Protein AF-A0A816H7Z2-F1 (afdb_monomer_lite)

Radius of gyration: 17.75 Å; chains: 1; bounding box: 36×51×45 Å

InterPro domains:
  IPR008928 Six-hairpin glycosidase superfamily [SSF48208] (8-143)
  IPR010401 Glycogen debranching enzyme [PTHR10569] (5-153)
  IPR032790 Glycogen debranching enzyme, C-terminal [PF06202] (5-161)

Secondary structure (DSSP, 8-state):
-------HHHHHHHHHHHHHHHHEE-TT---TT---SSEE-S-SS-SSGGGGG---TTHHHHHHH-GGGS-HHHHHHHHHHIIIIIB-SSSEESS-TTSTT------TT--SS-TTTGGGGGGGSS-EEHHHHHHHHHHHHHHHHHTT-HHHHHHHHHHHHT-

Structure (mmCIF, N/CA/C/O backbone):
data_AF-A0A816H7Z2-F1
#
_entry.id   AF-A0A816H7Z2-F1
#
loop_
_atom_site.group_PDB
_atom_site.id
_atom_site.type_symbol
_atom_site.label_atom_id
_atom_site.label_alt_id
_atom_site.label_comp_id
_atom_site.label_asym_id
_atom_site.label_entity_id
_atom_site.label_seq_id
_atom_site.pdbx_PDB_ins_code
_atom_site.Cartn_x
_atom_site.Cartn_y
_atom_site.Cartn_z
_atom_site.occupancy
_atom_site.B_iso_or_equiv
_atom_site.auth_seq_id
_atom_site.auth_comp_id
_atom_site.auth_asym_id
_atom_site.auth_atom_id
_atom_site.pdbx_PDB_model_num
ATOM 1 N N . MET A 1 1 ? 6.711 -34.821 12.930 1.00 57.81 1 MET A N 1
ATOM 2 C CA . MET A 1 1 ? 6.085 -33.502 13.145 1.00 57.81 1 MET A CA 1
ATOM 3 C C . MET A 1 1 ? 4.846 -33.753 13.977 1.00 57.81 1 MET A C 1
ATOM 5 O O . MET A 1 1 ? 4.071 -34.618 13.591 1.00 57.81 1 MET A O 1
ATOM 9 N N . GLU A 1 2 ? 4.722 -33.124 15.144 1.00 69.44 2 GLU A N 1
ATOM 10 C CA . GLU A 1 2 ? 3.486 -33.198 15.935 1.00 69.44 2 GLU A CA 1
ATOM 11 C C . GLU A 1 2 ? 2.338 -32.561 15.144 1.00 69.44 2 GLU A C 1
ATOM 13 O O . GLU A 1 2 ? 2.514 -31.498 14.547 1.00 69.44 2 GLU A O 1
ATOM 18 N N . ASN A 1 3 ? 1.177 -33.219 15.122 1.00 76.06 3 ASN A N 1
ATOM 19 C CA . ASN A 1 3 ? -0.046 -32.620 14.597 1.00 76.06 3 ASN A CA 1
ATOM 20 C C . ASN A 1 3 ? -0.516 -31.567 15.600 1.00 76.06 3 ASN A C 1
ATOM 22 O O . ASN A 1 3 ? -1.062 -31.898 16.650 1.00 76.06 3 ASN A O 1
ATOM 26 N N . ILE A 1 4 ? -0.271 -30.300 15.281 1.00 84.94 4 ILE A N 1
ATOM 27 C CA . ILE A 1 4 ? -0.818 -29.178 16.035 1.00 84.94 4 ILE A CA 1
ATOM 28 C C . ILE A 1 4 ? -2.269 -28.999 15.587 1.00 84.94 4 ILE A C 1
ATOM 30 O O . ILE A 1 4 ? -2.524 -28.594 14.453 1.00 84.94 4 ILE A O 1
ATOM 34 N N . GLU A 1 5 ? -3.219 -29.290 16.473 1.00 89.38 5 GLU A N 1
ATOM 35 C CA . GLU A 1 5 ? -4.623 -28.942 16.265 1.00 89.38 5 GLU A CA 1
ATOM 36 C C . GLU A 1 5 ? -4.902 -27.536 16.808 1.00 89.38 5 GLU A C 1
ATOM 38 O O . GLU A 1 5 ? -4.612 -27.218 17.962 1.00 89.38 5 GLU A O 1
ATOM 43 N N . ILE A 1 6 ? -5.479 -26.683 15.962 1.00 95.06 6 ILE A N 1
ATOM 44 C CA . ILE A 1 6 ? -5.868 -25.314 16.297 1.00 95.06 6 ILE A CA 1
ATOM 45 C C . ILE A 1 6 ? -7.334 -25.094 15.928 1.00 95.06 6 ILE A C 1
ATOM 47 O O . ILE A 1 6 ? -7.777 -25.462 14.842 1.00 95.06 6 ILE A O 1
ATOM 51 N N . SER A 1 7 ? -8.101 -24.477 16.828 1.00 96.25 7 SER A N 1
ATOM 52 C CA . SER A 1 7 ? -9.476 -24.076 16.524 1.00 96.25 7 SER A CA 1
ATOM 53 C C . SER A 1 7 ? -9.504 -22.808 15.667 1.00 96.25 7 SER A C 1
ATOM 55 O O . SER A 1 7 ? -8.643 -21.937 15.804 1.00 96.25 7 SER A O 1
ATOM 57 N N . PHE A 1 8 ? -10.539 -22.641 14.836 1.00 96.25 8 PHE A N 1
ATOM 58 C CA . PHE A 1 8 ? -10.724 -21.410 14.053 1.00 96.25 8 PHE A CA 1
ATOM 59 C C . PHE A 1 8 ? -10.750 -20.154 14.927 1.00 96.25 8 PHE A C 1
ATOM 61 O O . PHE A 1 8 ? -10.162 -19.141 14.565 1.00 96.25 8 PHE A O 1
ATOM 68 N N . GLN A 1 9 ? -11.374 -20.229 16.105 1.00 96.00 9 GLN A N 1
ATOM 69 C CA . GLN A 1 9 ? -11.416 -19.107 17.037 1.00 96.00 9 GLN A CA 1
ATOM 70 C C . GLN A 1 9 ? -10.017 -18.734 17.535 1.00 96.00 9 GLN A C 1
ATOM 72 O O . GLN A 1 9 ? -9.667 -17.555 17.547 1.00 96.00 9 GLN A O 1
ATOM 77 N N . LYS A 1 10 ? -9.196 -19.729 17.902 1.00 96.12 10 LYS A N 1
ATOM 78 C CA . LYS A 1 10 ? -7.821 -19.459 18.324 1.00 96.12 10 LYS A CA 1
ATOM 79 C C . LYS A 1 10 ? -6.986 -18.912 17.170 1.00 96.12 10 LYS A C 1
ATOM 81 O O . LYS A 1 10 ? -6.154 -18.039 17.388 1.00 96.12 10 LYS A O 1
ATOM 86 N N . TRP A 1 11 ? -7.219 -19.392 15.953 1.00 95.88 11 TRP A N 1
ATOM 87 C CA . TRP A 1 11 ? -6.513 -18.903 14.776 1.00 95.88 11 TRP A CA 1
ATOM 88 C C . TRP A 1 11 ? -6.847 -17.439 14.454 1.00 95.88 11 TRP A C 1
ATOM 90 O O . TRP A 1 11 ? -5.925 -16.650 14.275 1.00 95.88 11 TRP A O 1
ATOM 100 N N . ILE A 1 12 ? -8.127 -17.051 14.472 1.00 95.00 12 ILE A N 1
ATOM 101 C CA . ILE A 1 12 ? -8.553 -15.653 14.275 1.00 95.00 12 ILE A CA 1
ATOM 102 C C . ILE A 1 12 ? -7.946 -14.750 15.351 1.00 95.00 12 ILE A C 1
ATOM 104 O O . ILE A 1 12 ? -7.352 -13.730 15.022 1.00 95.00 12 ILE A O 1
ATOM 108 N N . GLN A 1 13 ? -7.997 -15.172 16.619 1.00 94.38 13 GLN A N 1
ATOM 109 C CA . GLN A 1 13 ? -7.376 -14.428 17.714 1.00 94.38 13 GLN A CA 1
ATOM 110 C C . GLN A 1 13 ? -5.876 -14.207 17.471 1.00 94.38 13 GLN A C 1
ATOM 112 O O . GLN A 1 13 ? -5.368 -13.114 17.700 1.00 94.38 13 GLN A O 1
ATOM 117 N N . LEU A 1 14 ? -5.158 -15.227 16.990 1.00 96.06 14 LEU A N 1
ATOM 118 C CA . LEU A 1 14 ? -3.739 -15.084 16.666 1.00 96.06 14 LEU A CA 1
ATOM 119 C C . LEU A 1 14 ? -3.503 -14.101 15.517 1.00 96.06 14 LEU A C 1
ATOM 121 O O . LEU A 1 14 ? -2.500 -13.396 15.553 1.00 96.06 14 LEU A O 1
ATOM 125 N N . ILE A 1 15 ? -4.384 -14.041 14.519 1.00 95.69 15 ILE A N 1
ATOM 126 C CA . ILE A 1 15 ? -4.282 -13.057 13.434 1.00 95.69 15 ILE A CA 1
ATOM 127 C C . ILE A 1 15 ? -4.486 -11.647 13.997 1.00 95.69 15 ILE A C 1
ATOM 129 O O . ILE A 1 15 ? -3.604 -10.805 13.829 1.00 95.69 15 ILE A O 1
ATOM 133 N N . ASP A 1 16 ? -5.580 -11.416 14.724 1.00 92.38 16 ASP A N 1
ATOM 134 C CA . ASP A 1 16 ? -5.921 -10.102 15.286 1.00 92.38 16 ASP A CA 1
ATOM 135 C C . ASP A 1 16 ? -4.829 -9.591 16.245 1.00 92.38 16 ASP A C 1
ATOM 137 O O . ASP A 1 16 ? -4.440 -8.427 16.201 1.00 92.38 16 ASP A O 1
ATOM 141 N N . GLU A 1 17 ? -4.253 -10.471 17.071 1.00 94.25 17 GLU A N 1
ATOM 142 C CA . GLU A 1 17 ? -3.201 -10.109 18.031 1.00 94.25 17 GLU A CA 1
ATOM 143 C C . GLU A 1 17 ? -1.847 -9.780 17.389 1.00 94.25 17 GLU A C 1
ATOM 145 O O . GLU A 1 17 ? -0.973 -9.225 18.067 1.00 94.25 17 GLU A O 1
ATOM 150 N N . ASN A 1 18 ? -1.615 -10.178 16.135 1.00 97.50 18 ASN A N 1
ATOM 151 C CA . ASN A 1 18 ? -0.282 -10.153 15.533 1.00 97.50 18 ASN A CA 1
ATOM 152 C C . ASN A 1 18 ? -0.196 -9.376 14.220 1.00 97.50 18 ASN A C 1
ATOM 154 O O . ASN A 1 18 ? 0.894 -8.905 13.902 1.00 97.50 18 ASN A O 1
ATOM 158 N N . PHE A 1 19 ? -1.291 -9.196 13.480 1.00 98.06 19 PHE A N 1
ATOM 159 C CA . PHE A 1 19 ? -1.272 -8.524 12.180 1.00 98.06 19 PHE A CA 1
ATOM 160 C C . PHE A 1 19 ? -0.577 -7.154 12.249 1.00 98.06 19 PHE A C 1
ATOM 162 O O . PHE A 1 19 ? 0.446 -6.949 11.596 1.00 98.06 19 PHE A O 1
ATOM 169 N N . GLU A 1 20 ? -1.045 -6.259 13.121 1.00 97.06 20 GLU A N 1
ATOM 170 C CA . GLU A 1 20 ? -0.441 -4.933 13.320 1.00 97.06 20 GLU A CA 1
ATOM 171 C C . GLU A 1 20 ? 1.034 -5.016 13.718 1.00 97.06 20 GLU A C 1
ATOM 173 O O . GLU A 1 20 ? 1.872 -4.340 13.128 1.00 97.06 20 GLU A O 1
ATOM 178 N N . LYS A 1 21 ? 1.384 -5.908 14.655 1.00 96.56 21 LYS A N 1
ATOM 179 C CA . LYS A 1 21 ? 2.763 -6.055 15.153 1.00 96.56 21 LYS A CA 1
ATOM 180 C C . LYS A 1 21 ? 3.758 -6.386 14.044 1.00 96.56 21 LYS A C 1
ATOM 182 O O . LYS A 1 21 ? 4.908 -5.956 14.102 1.00 96.56 21 LYS A O 1
ATOM 187 N N . TYR A 1 22 ? 3.340 -7.191 13.069 1.00 97.50 22 TYR A N 1
ATOM 188 C CA . TYR A 1 22 ? 4.229 -7.645 12.006 1.00 97.50 22 TYR A CA 1
ATOM 189 C C . TYR A 1 22 ? 4.206 -6.727 10.785 1.00 97.50 22 TYR A C 1
ATOM 191 O O . TYR A 1 22 ? 5.278 -6.474 10.219 1.00 97.50 22 TYR A O 1
ATOM 199 N N . PHE A 1 23 ? 3.031 -6.227 10.395 1.00 98.50 23 PHE A N 1
ATOM 200 C CA . PHE A 1 23 ? 2.853 -5.468 9.157 1.00 98.50 23 PHE A CA 1
ATOM 201 C C . PHE A 1 23 ? 3.048 -3.959 9.317 1.00 98.50 23 PHE A C 1
ATOM 203 O O . PHE A 1 23 ? 3.545 -3.337 8.380 1.00 98.50 23 PHE A O 1
ATOM 210 N N . TRP A 1 24 ? 2.704 -3.351 10.455 1.00 98.56 24 TRP A N 1
ATOM 211 C CA . TRP A 1 24 ? 2.844 -1.904 10.621 1.00 98.56 24 TRP A CA 1
ATOM 212 C C . TRP A 1 24 ? 4.312 -1.476 10.731 1.00 98.56 24 TRP A C 1
ATOM 214 O O . TRP A 1 24 ? 5.115 -2.070 11.455 1.00 98.56 24 TRP A O 1
ATOM 224 N N . ILE A 1 25 ? 4.667 -0.408 10.017 1.00 98.38 25 ILE A N 1
ATOM 225 C CA . ILE A 1 25 ? 5.964 0.255 10.127 1.00 98.38 25 ILE A CA 1
ATOM 226 C C . ILE A 1 25 ? 5.752 1.605 10.811 1.00 98.38 25 ILE A C 1
ATOM 228 O O . ILE A 1 25 ? 5.413 2.596 10.164 1.00 98.38 25 ILE A O 1
ATOM 232 N N . ASP A 1 26 ? 5.997 1.668 12.118 1.00 96.81 26 ASP A N 1
ATOM 233 C CA . ASP A 1 26 ? 5.969 2.925 12.871 1.00 96.81 26 ASP A CA 1
ATOM 234 C C . ASP A 1 26 ? 7.172 3.842 12.552 1.00 96.81 26 ASP A C 1
ATOM 236 O O . ASP A 1 26 ? 8.096 3.470 11.823 1.00 96.81 26 ASP A O 1
ATOM 240 N N . GLN A 1 27 ? 7.175 5.061 13.108 1.00 95.06 27 GLN A N 1
ATOM 241 C CA . GLN A 1 27 ? 8.257 6.038 12.915 1.00 95.06 27 GLN A CA 1
ATOM 242 C C . GLN A 1 27 ? 9.597 5.632 13.549 1.00 95.06 27 GLN A C 1
ATOM 244 O O . GLN A 1 27 ? 10.650 6.072 13.092 1.00 95.06 27 GLN A O 1
ATOM 249 N N . THR A 1 28 ? 9.5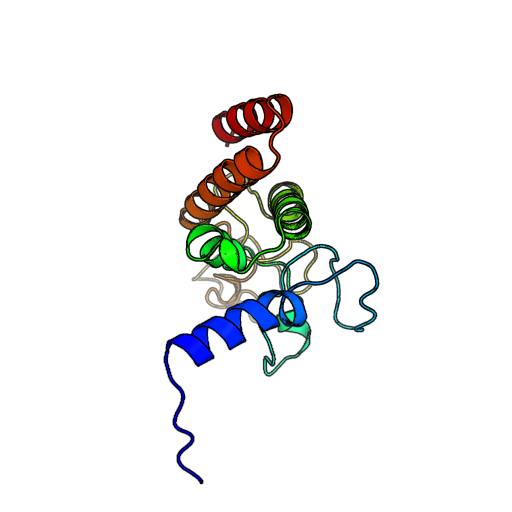64 4.811 14.595 1.00 95.00 28 THR A N 1
ATOM 250 C CA . THR A 1 28 ? 10.732 4.400 15.384 1.00 95.00 28 THR A CA 1
ATOM 251 C C . THR A 1 28 ? 11.441 3.172 14.823 1.00 95.00 28 THR A C 1
ATOM 253 O O . THR A 1 28 ? 12.564 2.876 15.232 1.00 95.00 28 THR A O 1
ATOM 256 N N . ASN A 1 29 ? 10.822 2.463 13.874 1.00 93.75 29 ASN A N 1
ATOM 257 C CA . ASN A 1 29 ? 11.381 1.255 13.287 1.00 93.75 29 ASN A CA 1
ATOM 258 C C . ASN A 1 29 ? 12.792 1.532 12.737 1.00 93.75 29 ASN A C 1
ATOM 260 O O . ASN A 1 29 ? 12.975 2.432 11.926 1.00 93.75 29 ASN A O 1
ATOM 264 N N . SER A 1 30 ? 13.804 0.781 13.154 1.00 93.69 30 SER A N 1
ATOM 265 C CA . SER A 1 30 ? 15.207 1.040 12.792 1.00 93.69 30 SER A CA 1
ATOM 266 C C . SER A 1 30 ? 15.774 0.043 11.779 1.00 93.69 30 SER A C 1
ATOM 268 O O . SER A 1 30 ? 16.976 0.044 11.512 1.00 93.69 30 SER A O 1
ATOM 270 N N . SER A 1 31 ? 14.929 -0.816 11.194 1.00 95.81 31 SER A N 1
ATOM 271 C CA . SER A 1 31 ? 15.366 -1.756 10.160 1.00 95.81 31 SER A CA 1
ATOM 272 C C . SER A 1 31 ? 16.000 -1.010 8.983 1.00 95.81 31 SER A C 1
ATOM 274 O O . SER A 1 31 ? 15.408 -0.086 8.423 1.00 95.81 31 SER A O 1
ATOM 276 N N . LYS A 1 32 ? 17.182 -1.473 8.557 1.00 95.94 32 LYS A N 1
ATOM 277 C CA . LYS A 1 32 ? 17.934 -0.932 7.409 1.00 95.94 32 LYS A CA 1
ATOM 278 C C . LYS A 1 32 ? 17.187 -1.014 6.072 1.00 95.94 32 LYS A C 1
ATOM 280 O O . LYS A 1 32 ? 17.613 -0.397 5.106 1.00 95.94 32 LYS A O 1
ATOM 285 N N . TYR A 1 33 ? 16.121 -1.809 6.007 1.00 96.44 33 TYR A N 1
ATOM 286 C CA . TYR A 1 33 ? 15.308 -1.987 4.805 1.00 96.44 33 TYR A CA 1
ATOM 287 C C . TYR A 1 33 ? 14.136 -1.008 4.716 1.00 96.44 33 TYR A C 1
ATOM 289 O O . TYR A 1 33 ? 13.441 -0.980 3.706 1.00 96.44 33 TYR A O 1
ATOM 297 N N . VAL A 1 34 ? 13.879 -0.227 5.768 1.00 96.69 34 VAL A N 1
ATOM 298 C CA . VAL A 1 34 ? 12.734 0.678 5.777 1.00 96.69 34 VAL A CA 1
ATOM 299 C C . VAL A 1 34 ? 13.037 1.926 4.956 1.00 96.69 34 VAL A C 1
ATOM 301 O O . VAL A 1 34 ? 13.838 2.760 5.370 1.00 96.69 34 VAL A O 1
ATOM 304 N N . HIS A 1 35 ? 12.319 2.084 3.846 1.00 95.50 35 HIS A N 1
ATOM 305 C CA . HIS A 1 35 ? 12.328 3.304 3.039 1.00 95.50 35 HIS A CA 1
ATOM 306 C C . HIS A 1 35 ? 11.248 4.311 3.480 1.00 95.50 35 HIS A C 1
ATOM 308 O O . HIS A 1 35 ? 11.519 5.504 3.606 1.00 95.50 35 HIS A O 1
ATOM 314 N N . ARG A 1 36 ? 10.031 3.834 3.774 1.00 97.31 36 ARG A N 1
ATOM 315 C CA . ARG A 1 36 ? 8.890 4.655 4.215 1.00 97.31 36 ARG A CA 1
ATOM 316 C C . ARG A 1 36 ? 8.437 4.266 5.619 1.00 97.31 36 ARG A C 1
ATOM 318 O O . ARG A 1 36 ? 8.531 3.108 6.011 1.00 97.31 36 ARG A O 1
ATOM 325 N N . LYS A 1 37 ? 7.925 5.238 6.368 1.00 97.44 37 LYS A N 1
ATOM 326 C CA . LYS A 1 37 ? 7.321 5.054 7.697 1.00 97.44 37 LYS A CA 1
ATOM 327 C C . LYS A 1 37 ? 5.822 5.298 7.604 1.00 97.44 37 LYS A C 1
ATOM 329 O O . LYS A 1 37 ? 5.368 5.940 6.665 1.00 97.44 37 LYS A O 1
ATOM 334 N N . GLN A 1 38 ? 5.090 4.848 8.614 1.00 98.00 38 GLN A N 1
ATOM 335 C CA . GLN A 1 38 ? 3.640 5.003 8.718 1.00 98.00 38 GLN A CA 1
ATOM 336 C C . GLN A 1 38 ? 2.885 4.333 7.560 1.00 98.00 38 GLN A C 1
ATOM 338 O O . GLN A 1 38 ? 1.934 4.882 7.008 1.00 98.00 38 GLN A O 1
ATOM 343 N N . ILE A 1 39 ? 3.343 3.138 7.190 1.00 98.50 39 ILE A N 1
ATOM 344 C CA . ILE A 1 39 ? 2.764 2.292 6.145 1.00 98.50 39 ILE A CA 1
ATOM 345 C C . ILE A 1 39 ? 2.629 0.859 6.665 1.00 98.50 39 ILE A C 1
ATOM 347 O O . ILE A 1 39 ? 3.247 0.495 7.669 1.00 98.50 39 ILE A O 1
ATOM 351 N N . TYR A 1 40 ? 1.882 0.032 5.939 1.00 98.75 40 TYR A N 1
ATOM 352 C CA . TYR A 1 40 ? 1.905 -1.416 6.119 1.00 98.75 40 TYR A CA 1
ATOM 353 C C . TYR A 1 40 ? 2.873 -2.038 5.115 1.00 98.75 40 TYR A C 1
ATOM 355 O O . TYR A 1 40 ? 2.897 -1.646 3.948 1.00 98.75 40 TYR A O 1
ATOM 363 N N . LYS A 1 41 ? 3.663 -3.001 5.586 1.00 98.56 41 LYS A N 1
ATOM 364 C CA . LYS A 1 41 ? 4.478 -3.887 4.754 1.00 98.56 41 LYS A CA 1
ATOM 365 C C . LYS A 1 41 ? 3.628 -4.584 3.701 1.00 98.56 41 LYS A C 1
ATOM 367 O O . LYS A 1 41 ? 2.464 -4.895 3.951 1.00 98.56 41 LYS A O 1
ATOM 372 N N . ASP A 1 42 ? 4.237 -4.890 2.564 1.00 98.56 42 ASP A N 1
ATOM 373 C CA . ASP A 1 42 ? 3.581 -5.695 1.534 1.00 98.56 42 ASP A CA 1
ATOM 374 C C . ASP A 1 42 ? 3.598 -7.188 1.885 1.00 98.56 42 ASP A C 1
ATOM 376 O O . ASP A 1 42 ? 2.607 -7.896 1.715 1.00 98.56 42 ASP A O 1
ATOM 380 N N . THR A 1 43 ? 4.718 -7.659 2.438 1.00 98.38 43 THR A N 1
ATOM 381 C CA . THR A 1 43 ? 4.941 -9.066 2.790 1.00 98.38 43 THR A CA 1
ATOM 382 C C . THR A 1 43 ? 5.663 -9.212 4.129 1.00 98.38 43 THR A C 1
ATOM 384 O O . THR A 1 43 ? 6.129 -8.238 4.724 1.00 98.38 43 THR A O 1
ATOM 387 N N . ILE A 1 44 ? 5.754 -10.451 4.616 1.00 97.44 44 ILE A N 1
ATOM 388 C CA . ILE A 1 44 ? 6.546 -10.831 5.789 1.00 97.44 44 ILE A CA 1
ATOM 389 C C . ILE A 1 44 ? 7.374 -12.063 5.432 1.00 97.44 44 ILE A C 1
ATOM 391 O O . ILE A 1 44 ? 6.818 -13.062 4.976 1.00 97.44 44 ILE A O 1
ATOM 395 N N . ASN A 1 45 ? 8.675 -12.017 5.724 1.00 96.69 45 ASN A N 1
ATOM 396 C CA . ASN A 1 45 ? 9.631 -13.107 5.508 1.00 96.69 45 ASN A CA 1
ATOM 397 C C . ASN A 1 45 ? 9.840 -13.467 4.029 1.00 96.69 45 ASN A C 1
ATOM 399 O O . ASN A 1 45 ? 10.100 -14.628 3.702 1.00 96.69 45 ASN A O 1
ATOM 403 N N . SER A 1 46 ? 9.765 -12.483 3.133 1.00 97.50 46 SER A N 1
ATOM 404 C CA . SER A 1 46 ? 10.149 -12.688 1.737 1.00 97.50 46 SER A CA 1
ATOM 405 C C . SER A 1 46 ? 11.626 -13.065 1.600 1.00 97.50 46 SER A C 1
ATOM 407 O O . SER A 1 46 ? 12.481 -12.619 2.369 1.00 97.50 46 SER A O 1
ATOM 409 N N . THR A 1 47 ? 11.949 -13.854 0.567 1.00 97.56 47 THR A N 1
ATOM 410 C CA . THR A 1 47 ? 13.325 -14.290 0.253 1.00 97.56 47 THR A CA 1
ATOM 411 C C . THR A 1 47 ? 14.294 -13.112 0.183 1.00 97.56 47 THR A C 1
ATOM 413 O O . THR A 1 47 ? 15.405 -13.174 0.707 1.00 97.56 47 THR A O 1
ATOM 416 N N . PHE A 1 48 ? 13.851 -12.013 -0.426 1.00 96.38 48 PHE A N 1
ATOM 417 C CA . PHE A 1 48 ? 14.553 -10.742 -0.396 1.00 96.38 48 PHE A CA 1
ATOM 418 C C . PHE A 1 48 ? 13.923 -9.844 0.661 1.00 96.38 48 PHE A C 1
ATOM 420 O O . PHE A 1 48 ? 12.922 -9.186 0.404 1.00 96.38 48 PHE A O 1
ATOM 427 N N . GLN A 1 49 ? 14.526 -9.792 1.847 1.00 96.75 49 GLN A N 1
ATOM 428 C CA . GLN A 1 49 ? 13.928 -9.159 3.028 1.00 96.75 49 GLN A CA 1
ATOM 429 C C . GLN A 1 49 ? 13.508 -7.688 2.837 1.00 96.75 49 GLN A C 1
ATOM 431 O O . GLN A 1 49 ? 12.604 -7.218 3.516 1.00 96.75 49 GLN A O 1
ATOM 436 N N . TRP A 1 50 ? 14.132 -6.944 1.920 1.00 97.00 50 TRP A N 1
ATOM 437 C CA . TRP A 1 50 ? 13.734 -5.564 1.621 1.00 97.00 50 TRP A CA 1
ATOM 438 C C . TRP A 1 50 ? 12.368 -5.454 0.931 1.00 97.00 50 TRP A C 1
ATOM 440 O O . TRP A 1 50 ? 11.709 -4.430 1.081 1.00 97.00 50 TRP A O 1
ATOM 450 N N . THR A 1 51 ? 11.919 -6.504 0.234 1.00 97.75 51 THR A N 1
ATOM 451 C CA . THR A 1 51 ? 10.608 -6.526 -0.440 1.00 97.75 51 THR A CA 1
ATOM 452 C C . THR A 1 51 ? 9.445 -6.445 0.547 1.00 97.75 51 THR A C 1
ATOM 454 O O . THR A 1 51 ? 8.444 -5.807 0.240 1.00 97.75 51 THR A O 1
ATOM 457 N N . ASP A 1 52 ? 9.627 -6.950 1.775 1.00 98.50 52 ASP A N 1
ATOM 458 C CA . ASP A 1 52 ? 8.654 -6.796 2.865 1.00 98.50 52 ASP A CA 1
ATOM 459 C C . ASP A 1 52 ? 8.315 -5.321 3.120 1.00 98.50 52 ASP A C 1
ATOM 461 O O . ASP A 1 52 ? 7.180 -4.981 3.431 1.00 98.50 52 ASP A O 1
ATOM 465 N N . PHE A 1 53 ? 9.291 -4.425 2.970 1.00 98.44 53 PHE A N 1
ATOM 466 C CA . PHE A 1 53 ? 9.181 -3.015 3.347 1.00 98.44 53 PHE A CA 1
ATOM 467 C C . PHE A 1 53 ? 8.760 -2.098 2.191 1.00 98.44 53 PHE A C 1
ATOM 469 O O . PHE A 1 53 ? 8.765 -0.875 2.358 1.00 98.44 53 PHE A O 1
ATOM 476 N N . GLN A 1 54 ? 8.414 -2.656 1.028 1.00 98.50 54 GLN A N 1
ATOM 477 C CA . GLN A 1 54 ? 7.953 -1.860 -0.105 1.00 98.50 54 GLN A CA 1
ATOM 478 C C . GLN A 1 54 ? 6.568 -1.278 0.168 1.00 98.50 54 GLN A C 1
ATOM 480 O O . GLN A 1 54 ? 5.653 -1.981 0.593 1.00 98.50 54 GLN A O 1
ATOM 485 N N . LEU A 1 55 ? 6.395 0.009 -0.137 1.00 98.75 55 LEU A N 1
ATOM 486 C CA . LEU A 1 55 ? 5.066 0.604 -0.180 1.00 98.75 55 LEU A CA 1
ATOM 487 C C . LEU A 1 55 ? 4.370 0.141 -1.463 1.00 98.75 55 LEU A C 1
ATOM 489 O O . LEU A 1 55 ? 4.716 0.557 -2.570 1.00 98.75 55 LEU A O 1
ATOM 493 N N . ARG A 1 56 ? 3.383 -0.732 -1.280 1.00 98.88 56 ARG A N 1
ATOM 494 C CA . ARG A 1 56 ? 2.511 -1.276 -2.321 1.00 98.88 56 ARG A CA 1
ATOM 495 C C . ARG A 1 56 ? 1.048 -1.145 -1.884 1.00 98.88 56 ARG A C 1
ATOM 497 O O . ARG A 1 56 ? 0.764 -1.056 -0.689 1.00 98.88 56 ARG A O 1
ATOM 504 N N . PRO A 1 57 ? 0.093 -1.135 -2.824 1.00 98.62 57 PRO A N 1
ATOM 505 C CA . PRO A 1 57 ? -1.313 -0.884 -2.509 1.00 98.62 57 PRO A CA 1
ATOM 506 C C . PRO A 1 57 ? -2.069 -2.114 -1.981 1.00 98.62 57 PRO A C 1
ATOM 508 O O . PRO A 1 57 ? -3.261 -2.024 -1.700 1.00 98.62 57 PRO A O 1
ATOM 511 N N . ASN A 1 58 ? -1.420 -3.272 -1.835 1.00 98.75 58 ASN A N 1
ATOM 512 C CA . ASN A 1 58 ? -2.100 -4.540 -1.547 1.00 98.75 58 ASN A CA 1
ATOM 513 C C . ASN A 1 58 ? -2.815 -4.556 -0.186 1.00 98.75 58 ASN A C 1
ATOM 515 O O . ASN A 1 58 ? -3.888 -5.152 -0.059 1.00 98.75 58 ASN A O 1
ATOM 519 N N . PHE A 1 59 ? -2.290 -3.840 0.818 1.00 98.69 59 PHE A N 1
ATOM 520 C CA . PHE A 1 59 ? -2.920 -3.755 2.142 1.00 98.69 59 PHE A CA 1
ATOM 521 C C . PHE A 1 59 ? -4.329 -3.137 2.098 1.00 98.69 59 PHE A C 1
ATOM 523 O O . PHE A 1 59 ? -5.132 -3.388 2.998 1.00 98.69 59 PHE A O 1
ATOM 530 N N . LEU A 1 60 ? -4.670 -2.381 1.044 1.00 98.81 60 LEU A N 1
ATOM 531 C CA . LEU A 1 60 ? -6.010 -1.820 0.847 1.00 98.81 60 LEU A CA 1
ATOM 532 C C . LEU A 1 60 ? -7.088 -2.909 0.806 1.00 98.81 60 LEU A C 1
ATOM 534 O O . LEU A 1 60 ? -8.210 -2.687 1.255 1.00 98.81 60 LEU A O 1
ATOM 538 N N . ILE A 1 61 ? -6.750 -4.097 0.300 1.00 98.81 61 ILE A N 1
ATOM 539 C CA . ILE A 1 61 ? -7.666 -5.239 0.248 1.00 98.81 61 ILE A CA 1
ATOM 540 C C . ILE A 1 61 ? -7.999 -5.690 1.670 1.00 98.81 61 ILE A C 1
ATOM 542 O O . ILE A 1 61 ? -9.173 -5.782 2.033 1.00 98.81 61 ILE A O 1
ATOM 546 N N . ALA A 1 62 ? -6.973 -5.897 2.498 1.00 98.31 62 ALA A N 1
ATOM 547 C CA . ALA A 1 62 ? -7.135 -6.267 3.900 1.00 98.31 62 ALA A CA 1
ATOM 548 C C . ALA A 1 62 ? -7.888 -5.181 4.687 1.00 98.31 62 ALA A C 1
ATOM 550 O O . ALA A 1 62 ? -8.809 -5.505 5.434 1.00 98.31 62 ALA A O 1
ATOM 551 N N . ALA A 1 63 ? -7.584 -3.902 4.447 1.00 98.38 63 ALA A N 1
ATOM 552 C CA . ALA A 1 63 ? -8.242 -2.770 5.103 1.00 98.38 63 ALA A CA 1
ATOM 553 C C . ALA A 1 63 ? -9.749 -2.671 4.809 1.00 98.38 63 ALA A C 1
ATOM 555 O O . ALA A 1 63 ? -10.478 -2.017 5.555 1.00 98.38 63 ALA A O 1
ATOM 556 N N . VAL A 1 64 ? -10.213 -3.300 3.723 1.00 98.56 64 VAL A N 1
ATOM 557 C CA . VAL A 1 64 ? -11.629 -3.388 3.346 1.00 98.56 64 VAL A CA 1
ATOM 558 C C . VAL A 1 64 ? -12.271 -4.686 3.832 1.00 98.56 64 VAL A C 1
ATOM 560 O O . VAL A 1 64 ? -13.415 -4.664 4.278 1.00 98.5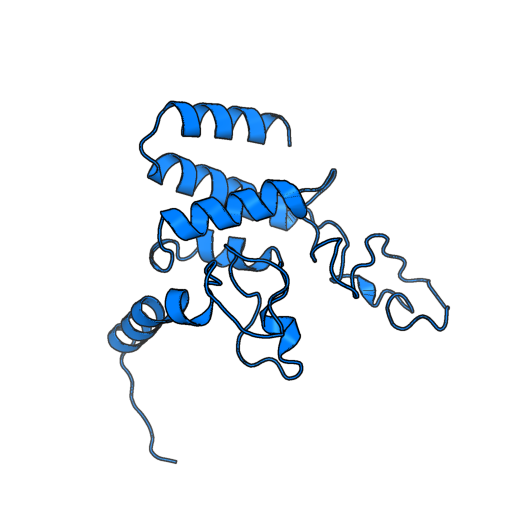6 64 VAL A O 1
ATOM 563 N N . VAL A 1 65 ? -11.577 -5.818 3.697 1.00 98.12 65 VAL A N 1
ATOM 564 C CA . VAL A 1 65 ? -12.144 -7.155 3.950 1.00 98.12 65 VAL A CA 1
ATOM 565 C C . VAL A 1 65 ? -12.109 -7.530 5.432 1.00 98.12 65 VAL A C 1
ATOM 567 O O . VAL A 1 65 ? -13.019 -8.203 5.908 1.00 98.12 65 VAL A O 1
ATOM 570 N N . ALA A 1 66 ? -11.087 -7.087 6.161 1.00 96.81 66 ALA A N 1
ATOM 571 C CA . ALA A 1 66 ? -10.888 -7.388 7.575 1.00 96.81 66 ALA A CA 1
ATOM 572 C C . ALA A 1 66 ? -10.422 -6.131 8.343 1.00 96.81 66 ALA A C 1
ATOM 574 O O . ALA A 1 66 ? -9.319 -6.108 8.896 1.00 96.81 66 ALA A O 1
ATOM 575 N N . PRO A 1 67 ? -11.242 -5.060 8.379 1.00 96.69 67 PRO A N 1
ATOM 576 C CA . PRO A 1 67 ? -10.869 -3.788 8.999 1.00 96.69 67 PRO A CA 1
ATOM 577 C C . PRO A 1 67 ? -10.567 -3.899 10.500 1.00 96.69 67 PRO A C 1
ATOM 579 O O . PRO A 1 67 ? -9.838 -3.069 11.028 1.00 96.69 67 PRO A O 1
ATOM 582 N N . GLN A 1 68 ? -11.090 -4.914 11.190 1.00 94.44 68 GLN A N 1
ATOM 583 C CA . GLN A 1 68 ? -10.839 -5.151 12.614 1.00 94.44 68 GLN A CA 1
ATOM 584 C C . GLN A 1 68 ? -9.374 -5.465 12.943 1.00 94.44 68 GLN A C 1
ATOM 586 O O . GLN A 1 68 ? -8.975 -5.305 14.090 1.00 94.44 68 GLN A O 1
ATOM 591 N N . MET A 1 69 ? -8.578 -5.888 11.954 1.00 95.88 69 MET A N 1
ATOM 592 C CA . MET A 1 69 ? -7.150 -6.154 12.149 1.00 95.88 69 MET A CA 1
ATOM 593 C C . MET A 1 69 ? -6.318 -4.869 12.221 1.00 95.88 69 MET A C 1
ATOM 595 O O . MET A 1 69 ? -5.127 -4.958 12.488 1.00 95.88 69 MET A O 1
ATOM 599 N N . PHE A 1 70 ? -6.906 -3.706 11.919 1.00 97.75 70 PHE A N 1
ATOM 600 C CA . PHE A 1 70 ? -6.184 -2.451 11.750 1.00 97.75 70 PHE A CA 1
ATOM 601 C C . PHE A 1 70 ? -6.433 -1.480 12.903 1.00 97.75 70 PHE A C 1
ATOM 603 O O . PHE A 1 70 ? -7.573 -1.206 13.283 1.00 97.75 70 PHE A O 1
ATOM 610 N N . GLU A 1 71 ? -5.359 -0.859 13.376 1.00 97.50 71 GLU A N 1
ATOM 611 C CA . GLU A 1 71 ? -5.416 0.277 14.283 1.00 97.50 71 GLU A CA 1
ATOM 612 C C . GLU A 1 71 ? -5.864 1.531 13.531 1.00 97.50 71 GLU A C 1
ATOM 614 O O . GLU A 1 71 ? -5.251 1.960 12.549 1.00 97.50 71 GLU A O 1
ATOM 619 N N . LYS A 1 72 ? -6.927 2.173 14.029 1.00 97.62 72 LYS A N 1
ATOM 620 C CA . LYS A 1 72 ? -7.621 3.285 13.352 1.00 97.62 72 LYS A CA 1
ATOM 621 C C . LYS A 1 72 ? -6.688 4.426 12.927 1.00 97.62 72 LYS A C 1
ATOM 623 O O . LYS A 1 72 ? -6.860 4.995 11.847 1.00 97.62 72 LYS A O 1
ATOM 628 N N . THR A 1 73 ? -5.730 4.793 13.775 1.00 97.19 73 THR A N 1
ATOM 629 C CA . THR A 1 73 ? -4.779 5.876 13.481 1.00 97.19 73 THR A CA 1
ATOM 630 C C . THR A 1 73 ? -3.754 5.444 12.435 1.00 97.19 73 THR A C 1
ATOM 632 O O . THR A 1 73 ? -3.439 6.215 11.530 1.00 97.19 73 THR A O 1
ATOM 635 N N . HIS A 1 74 ? -3.256 4.210 12.528 1.00 98.50 74 HIS A N 1
ATOM 636 C CA . HIS A 1 74 ? -2.246 3.674 11.617 1.00 98.50 74 HIS A CA 1
ATOM 637 C C . HIS A 1 74 ? -2.785 3.565 10.191 1.00 98.50 74 HIS A C 1
ATOM 639 O O . HIS A 1 74 ? -2.190 4.103 9.257 1.00 98.50 74 HIS A O 1
ATOM 645 N N . ILE A 1 75 ? -3.964 2.964 10.024 1.00 98.62 75 ILE A N 1
ATOM 646 C CA . ILE A 1 75 ? -4.586 2.816 8.706 1.00 98.62 75 ILE A CA 1
ATOM 647 C C . ILE A 1 75 ? -4.951 4.153 8.071 1.00 98.62 75 ILE A C 1
ATOM 649 O O . ILE A 1 75 ? -4.793 4.320 6.863 1.00 98.62 75 ILE A O 1
ATOM 653 N N . TRP A 1 76 ? -5.361 5.143 8.866 1.00 98.38 76 TRP A N 1
ATOM 654 C CA . TRP A 1 76 ? -5.613 6.481 8.342 1.00 98.38 76 TRP A CA 1
ATOM 655 C C . TRP A 1 76 ? -4.341 7.133 7.785 1.00 98.38 76 TRP A C 1
ATOM 657 O O . TRP A 1 76 ? -4.364 7.654 6.669 1.00 98.38 76 TRP A O 1
ATOM 667 N N . LEU A 1 77 ? -3.223 7.038 8.514 1.00 98.31 77 LEU A N 1
ATOM 668 C CA . LEU A 1 77 ? -1.919 7.524 8.053 1.00 98.31 77 LEU A CA 1
ATOM 669 C C . LEU A 1 77 ? -1.454 6.783 6.791 1.00 98.31 77 LEU A C 1
ATOM 671 O O . LEU A 1 77 ? -1.042 7.420 5.823 1.00 98.31 77 LEU A O 1
ATOM 675 N N . ALA A 1 78 ? -1.588 5.455 6.750 1.00 98.75 78 ALA A N 1
ATOM 676 C CA . ALA A 1 78 ? -1.223 4.665 5.574 1.00 98.75 78 ALA A CA 1
ATOM 677 C C . ALA A 1 78 ? -2.060 5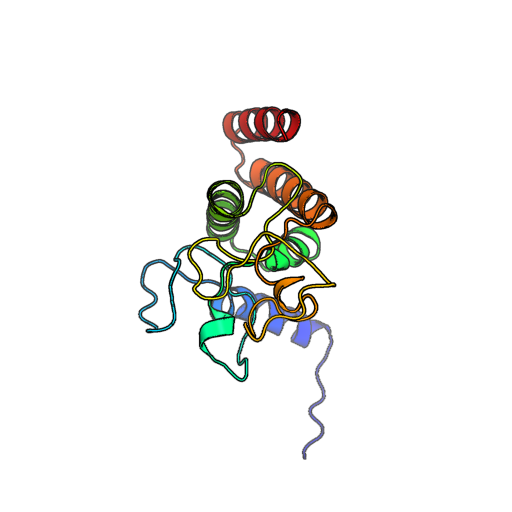.037 4.339 1.00 98.75 78 ALA A C 1
ATOM 679 O O . ALA A 1 78 ? -1.527 5.140 3.236 1.00 98.75 78 ALA A O 1
ATOM 680 N N . LEU A 1 79 ? -3.361 5.297 4.505 1.00 98.69 79 LEU A N 1
ATOM 681 C CA . LEU A 1 79 ? -4.226 5.756 3.414 1.00 98.69 79 LEU A CA 1
ATOM 682 C C . LEU A 1 79 ? -3.834 7.148 2.903 1.00 98.69 79 LEU A C 1
ATOM 684 O O . LEU A 1 79 ? -3.979 7.411 1.711 1.00 98.69 79 LEU A O 1
ATOM 688 N N . GLN A 1 80 ? -3.324 8.030 3.768 1.00 98.00 80 GLN A N 1
ATOM 689 C CA . GLN A 1 80 ? -2.741 9.308 3.341 1.00 98.00 80 GLN A CA 1
ATOM 690 C C . GLN A 1 80 ? -1.443 9.099 2.547 1.00 98.00 80 GLN A C 1
ATOM 692 O O . GLN A 1 80 ? -1.242 9.778 1.546 1.00 98.00 80 GLN A O 1
ATOM 697 N N . GLN A 1 81 ? -0.597 8.132 2.928 1.00 98.44 81 GLN A N 1
ATOM 698 C CA . GLN A 1 81 ? 0.592 7.777 2.140 1.00 98.44 81 GLN A CA 1
ATOM 699 C C . GLN A 1 81 ? 0.211 7.249 0.748 1.00 98.44 81 GLN A C 1
ATOM 701 O O . GLN A 1 81 ? 0.810 7.655 -0.243 1.00 98.44 81 GLN A O 1
ATOM 706 N N . VAL A 1 82 ? -0.816 6.395 0.647 1.00 98.56 82 VAL A N 1
ATOM 707 C CA . VAL A 1 82 ? -1.325 5.909 -0.651 1.00 98.56 82 VAL A CA 1
ATOM 708 C C . VAL A 1 82 ? -1.807 7.066 -1.521 1.00 98.56 82 VAL A C 1
ATOM 710 O O . VAL A 1 82 ? -1.415 7.149 -2.679 1.00 98.56 82 VAL A O 1
ATOM 713 N N . GLU A 1 83 ? -2.611 7.968 -0.963 1.00 98.00 83 GLU A N 1
ATOM 714 C CA . GLU A 1 83 ? -3.132 9.144 -1.669 1.00 98.00 83 GLU A CA 1
ATOM 715 C C . GLU A 1 83 ? -2.019 10.062 -2.187 1.00 98.00 83 GLU A C 1
ATOM 717 O O . GLU A 1 83 ? -2.077 10.535 -3.314 1.00 98.00 83 GLU A O 1
ATOM 722 N N . GLN A 1 84 ? -0.977 10.282 -1.385 1.00 98.06 84 GLN A N 1
ATOM 723 C CA . GLN A 1 84 ? 0.122 11.177 -1.747 1.00 98.06 84 GLN A CA 1
ATOM 724 C C . GLN A 1 84 ? 1.121 10.555 -2.729 1.00 98.06 84 GLN A C 1
ATOM 726 O O . GLN A 1 84 ? 1.743 11.281 -3.502 1.00 98.06 84 GLN A O 1
ATOM 731 N N . ILE A 1 85 ? 1.334 9.237 -2.661 1.00 98.62 85 ILE A N 1
ATOM 732 C CA . ILE A 1 85 ? 2.471 8.576 -3.323 1.00 98.62 85 ILE A CA 1
ATOM 733 C C . ILE A 1 85 ? 2.017 7.639 -4.444 1.00 98.62 85 ILE A C 1
ATOM 735 O O . ILE A 1 85 ? 2.632 7.611 -5.511 1.00 98.62 85 ILE A O 1
ATOM 739 N N . LEU A 1 86 ? 0.975 6.841 -4.205 1.00 98.75 86 LEU A N 1
ATOM 740 C CA . LEU A 1 86 ? 0.566 5.775 -5.121 1.00 98.75 86 LEU A CA 1
ATOM 741 C C . LEU A 1 86 ? -0.625 6.159 -6.000 1.00 98.75 86 LEU A C 1
ATOM 743 O O . LEU A 1 86 ? -0.746 5.608 -7.093 1.00 98.75 86 LEU A O 1
ATOM 747 N N . LEU A 1 87 ? -1.496 7.072 -5.562 1.00 98.44 87 LEU A N 1
ATOM 748 C CA . LEU A 1 87 ? -2.629 7.517 -6.370 1.00 98.44 87 LEU A CA 1
ATOM 749 C C . LEU A 1 87 ? -2.117 8.183 -7.652 1.00 98.44 87 LEU A C 1
ATOM 751 O O . LEU A 1 87 ? -1.302 9.106 -7.645 1.00 98.44 87 LEU A O 1
ATOM 755 N N . GLY A 1 88 ? -2.528 7.615 -8.772 1.00 96.88 88 GLY A N 1
ATOM 756 C CA . GLY A 1 88 ? -2.144 8.023 -10.104 1.00 96.88 88 GLY A CA 1
ATOM 757 C C . GLY A 1 88 ? -3.274 8.690 -10.858 1.00 96.88 88 GLY A C 1
ATOM 758 O O . GLY A 1 88 ? -4.367 8.883 -10.334 1.00 96.88 88 GLY A O 1
ATOM 759 N N . LYS A 1 89 ? -2.996 9.037 -12.114 1.00 94.06 89 LYS A N 1
ATOM 760 C CA . LYS A 1 89 ? -3.999 9.667 -12.977 1.00 94.06 89 LYS A CA 1
ATOM 761 C C . LYS A 1 89 ? -5.072 8.669 -13.415 1.00 94.06 89 LYS A C 1
ATOM 763 O O . LYS A 1 89 ? -6.213 9.060 -13.623 1.00 94.06 89 LYS A O 1
ATOM 768 N N . TYR A 1 90 ? -4.694 7.408 -13.617 1.00 91.81 90 TYR A N 1
ATOM 769 C CA . TYR A 1 90 ? -5.575 6.381 -14.177 1.00 91.81 90 TYR A CA 1
ATOM 770 C C . TYR A 1 90 ? -5.825 5.221 -13.211 1.00 91.81 90 TYR A C 1
ATOM 772 O O . TYR A 1 90 ? -6.762 4.450 -13.403 1.00 91.81 90 TYR A O 1
ATOM 780 N N . GLY A 1 91 ? -5.005 5.074 -12.174 1.00 97.69 91 GLY A N 1
ATOM 781 C CA . GLY A 1 91 ? -5.163 4.018 -11.184 1.00 97.69 91 GLY A CA 1
ATOM 782 C C . GLY A 1 91 ? -4.217 4.177 -10.004 1.00 97.69 91 GLY A C 1
ATOM 783 O O . GLY A 1 91 ? -3.620 5.231 -9.804 1.00 97.69 91 GLY A O 1
ATOM 784 N N . ILE A 1 92 ? -4.051 3.111 -9.225 1.00 98.69 92 ILE A N 1
ATOM 785 C CA . ILE A 1 92 ? -3.074 3.084 -8.134 1.00 98.69 92 ILE A CA 1
ATOM 786 C C . ILE A 1 92 ? -1.779 2.451 -8.640 1.00 98.69 92 ILE A C 1
ATOM 788 O O . ILE A 1 92 ? -1.799 1.336 -9.167 1.00 98.69 92 ILE A O 1
ATOM 792 N N . LYS A 1 93 ? -0.652 3.146 -8.470 1.00 98.88 93 LYS A N 1
ATOM 793 C CA . LYS A 1 93 ? 0.683 2.625 -8.783 1.00 98.88 93 LYS A CA 1
ATOM 794 C C . LYS A 1 93 ? 0.959 1.375 -7.959 1.00 98.88 93 LYS A C 1
ATOM 796 O O . LYS A 1 93 ? 0.730 1.337 -6.750 1.00 98.88 93 LYS A O 1
ATOM 801 N N . THR A 1 94 ? 1.478 0.349 -8.621 1.00 98.81 94 THR A N 1
ATOM 802 C CA . THR A 1 94 ? 1.760 -0.955 -7.997 1.00 98.81 94 THR A CA 1
ATOM 803 C C . THR A 1 94 ? 2.995 -0.966 -7.099 1.00 98.81 94 THR A C 1
ATOM 805 O O . THR A 1 94 ? 3.171 -1.918 -6.338 1.00 98.81 94 THR A O 1
ATOM 808 N N . LEU A 1 95 ? 3.826 0.077 -7.164 1.00 98.75 95 LEU A N 1
ATOM 809 C CA . LEU A 1 95 ? 5.029 0.261 -6.357 1.00 98.75 95 LEU A CA 1
ATOM 810 C C . LEU A 1 95 ? 5.308 1.762 -6.149 1.00 98.75 95 LEU A C 1
ATOM 812 O O . LEU A 1 95 ? 4.966 2.575 -7.008 1.00 98.75 95 LEU A O 1
ATOM 816 N N . ASP A 1 96 ? 5.929 2.120 -5.023 1.00 98.69 96 ASP A N 1
ATOM 817 C CA . ASP A 1 96 ? 6.423 3.475 -4.730 1.00 98.69 96 ASP A CA 1
ATOM 818 C C . ASP A 1 96 ? 7.341 4.000 -5.853 1.00 98.69 96 ASP A C 1
ATOM 820 O O . ASP A 1 96 ? 8.346 3.350 -6.146 1.00 98.69 96 ASP A O 1
ATOM 824 N N . PRO A 1 97 ? 7.064 5.180 -6.443 1.00 98.44 97 PRO A N 1
ATOM 825 C CA . PRO A 1 97 ? 7.913 5.804 -7.464 1.00 98.44 97 PRO A CA 1
ATOM 826 C C . PRO A 1 97 ? 9.373 6.026 -7.067 1.00 98.44 97 PRO A C 1
ATOM 828 O O . PRO A 1 97 ? 10.233 6.133 -7.937 1.00 98.44 97 PRO A O 1
ATOM 831 N N . ASN A 1 98 ? 9.656 6.118 -5.767 1.00 98.19 98 ASN A N 1
ATOM 832 C CA . ASN A 1 98 ? 11.012 6.283 -5.249 1.00 98.19 98 ASN A CA 1
ATOM 833 C C . ASN A 1 98 ? 11.717 4.940 -4.970 1.00 98.19 98 ASN A C 1
ATOM 835 O O . ASN A 1 98 ? 12.870 4.942 -4.536 1.00 98.19 98 ASN A O 1
ATOM 839 N N . ASP A 1 99 ? 11.056 3.796 -5.181 1.00 98.19 99 ASP A N 1
ATOM 840 C CA . ASP A 1 99 ? 11.703 2.485 -5.101 1.00 98.19 99 ASP A CA 1
ATOM 841 C C . ASP A 1 99 ? 12.649 2.280 -6.289 1.00 98.19 99 ASP A C 1
ATOM 843 O O . ASP A 1 99 ? 12.329 2.604 -7.432 1.00 98.19 99 ASP A O 1
ATOM 847 N N . TYR A 1 100 ? 13.812 1.680 -6.036 1.00 95.62 100 TYR A N 1
ATOM 848 C CA . TYR A 1 100 ? 14.803 1.410 -7.076 1.00 95.62 100 TYR A CA 1
ATOM 849 C C . TYR A 1 100 ? 14.246 0.565 -8.231 1.00 95.62 100 TYR A C 1
ATOM 851 O O . TYR A 1 100 ? 14.711 0.699 -9.361 1.00 95.62 100 TYR A O 1
ATOM 859 N N . ASN A 1 101 ? 13.276 -0.313 -7.973 1.00 96.69 101 ASN A N 1
ATOM 860 C CA . ASN A 1 101 ? 12.688 -1.200 -8.976 1.00 96.69 101 ASN A CA 1
ATOM 861 C C . ASN A 1 101 ? 11.477 -0.597 -9.698 1.00 96.69 101 ASN A C 1
ATOM 863 O O . ASN A 1 101 ? 10.882 -1.284 -10.524 1.00 96.69 101 ASN A O 1
ATOM 867 N N . TYR A 1 102 ? 11.106 0.652 -9.404 1.00 98.31 102 TYR A N 1
ATOM 868 C CA . TYR A 1 102 ? 9.968 1.297 -10.046 1.00 98.31 102 TYR A CA 1
ATOM 869 C C . TYR A 1 102 ? 10.232 1.592 -11.527 1.00 98.31 102 TYR A C 1
ATOM 871 O O . TYR A 1 102 ? 11.155 2.329 -11.869 1.00 98.31 102 TYR A O 1
ATOM 879 N N . ILE A 1 103 ? 9.362 1.073 -12.396 1.00 98.06 103 ILE A N 1
ATOM 880 C CA . ILE A 1 103 ? 9.240 1.433 -13.810 1.00 98.06 103 ILE A CA 1
ATOM 881 C C . ILE A 1 103 ? 7.746 1.514 -14.157 1.00 98.06 103 ILE A C 1
ATOM 883 O O . ILE A 1 103 ? 7.075 0.492 -14.289 1.00 98.06 103 ILE A O 1
ATOM 887 N N . GLY A 1 104 ? 7.228 2.732 -14.332 1.00 97.00 104 GLY A N 1
ATOM 888 C CA . GLY A 1 104 ? 5.795 2.974 -14.557 1.00 97.00 104 GLY A CA 1
ATOM 889 C C . GLY A 1 104 ? 5.267 2.586 -15.944 1.00 97.00 104 GLY A C 1
ATOM 890 O O . GLY A 1 104 ? 4.121 2.157 -16.051 1.00 97.00 104 GLY A O 1
ATOM 891 N N . ASP A 1 105 ? 6.090 2.705 -16.989 1.00 96.75 105 ASP A N 1
ATOM 892 C CA . ASP A 1 105 ? 5.657 2.453 -18.368 1.00 96.75 105 ASP A CA 1
ATOM 893 C C . ASP A 1 105 ? 5.854 0.979 -18.730 1.00 96.75 105 ASP A C 1
ATOM 895 O O . ASP A 1 105 ? 6.989 0.508 -18.880 1.00 96.75 105 ASP A O 1
ATOM 899 N N . TYR A 1 106 ? 4.745 0.252 -18.840 1.00 97.31 106 TYR A N 1
ATOM 900 C CA . TYR A 1 106 ? 4.719 -1.155 -19.228 1.00 97.31 106 TYR A CA 1
ATOM 901 C C . TYR A 1 106 ? 4.759 -1.310 -20.749 1.00 97.31 106 TYR A C 1
ATOM 903 O O . TYR A 1 106 ? 3.899 -0.779 -21.451 1.00 97.31 106 TYR A O 1
ATOM 911 N N . ASP A 1 107 ? 5.731 -2.084 -21.222 1.00 97.56 107 ASP A N 1
ATOM 912 C CA . ASP A 1 107 ? 5.856 -2.520 -22.608 1.00 97.56 107 ASP A CA 1
ATOM 913 C C . ASP A 1 107 ? 6.186 -4.019 -22.611 1.00 97.56 107 ASP A C 1
ATOM 915 O O . ASP A 1 107 ? 7.207 -4.446 -22.073 1.00 97.56 107 ASP A O 1
ATOM 919 N N . ASN A 1 108 ? 5.281 -4.830 -23.158 1.00 97.31 108 ASN A N 1
ATOM 920 C CA . ASN A 1 108 ? 5.456 -6.281 -23.219 1.00 97.31 108 ASN A CA 1
ATOM 921 C C . ASN A 1 108 ? 6.383 -6.712 -24.363 1.00 97.31 108 ASN A C 1
ATOM 923 O O . ASN A 1 108 ? 6.917 -7.820 -24.329 1.00 97.31 108 ASN A O 1
ATOM 927 N N . ASP A 1 109 ? 6.557 -5.844 -25.359 1.00 97.75 109 ASP A N 1
ATOM 928 C CA . ASP A 1 109 ? 7.377 -6.089 -26.542 1.00 97.75 109 ASP A CA 1
ATOM 929 C C . ASP A 1 109 ? 8.806 -5.535 -26.363 1.00 97.75 109 ASP A C 1
ATOM 931 O O . ASP A 1 109 ? 9.607 -5.573 -27.298 1.00 97.75 109 ASP A O 1
ATOM 935 N N . ASP A 1 110 ? 9.151 -5.049 -25.161 1.00 97.50 110 ASP A N 1
ATOM 936 C CA . ASP A 1 110 ? 10.500 -4.601 -24.805 1.00 97.50 110 ASP A CA 1
ATOM 937 C C . ASP A 1 110 ? 11.495 -5.774 -24.904 1.00 97.50 110 ASP A C 1
ATOM 939 O O . ASP A 1 110 ? 11.573 -6.625 -24.019 1.00 97.50 110 ASP A O 1
ATOM 943 N N . ASP A 1 111 ? 12.253 -5.820 -26.001 1.00 97.31 111 ASP A N 1
ATOM 944 C CA . ASP A 1 111 ? 13.290 -6.825 -26.289 1.00 97.31 111 ASP A CA 1
ATOM 945 C C . ASP A 1 111 ? 14.697 -6.343 -25.872 1.00 97.31 111 ASP A C 1
ATOM 947 O O . ASP A 1 111 ? 15.722 -6.725 -26.442 1.00 97.31 111 ASP A O 1
ATOM 951 N N . SER A 1 112 ? 14.773 -5.416 -24.911 1.00 96.94 112 SER A N 1
ATOM 952 C CA . SER A 1 112 ? 16.047 -4.953 -24.366 1.00 96.94 112 SER A CA 1
ATOM 953 C C . SER A 1 112 ? 16.634 -5.939 -23.348 1.00 96.94 112 SER A C 1
ATOM 955 O O . SER A 1 112 ? 15.990 -6.869 -22.876 1.00 96.94 112 SER A O 1
ATOM 957 N N . ASN A 1 113 ? 17.888 -5.701 -22.955 1.00 96.94 113 ASN A N 1
ATOM 958 C CA . ASN A 1 113 ? 18.548 -6.462 -21.888 1.00 96.94 113 ASN A CA 1
ATOM 959 C C . ASN A 1 113 ? 18.335 -5.850 -20.487 1.00 96.94 113 ASN A C 1
ATOM 961 O O . ASN A 1 113 ? 19.008 -6.256 -19.535 1.00 96.94 113 ASN A O 1
ATOM 965 N N . ASP A 1 114 ? 17.463 -4.843 -20.335 1.00 96.12 114 ASP A N 1
ATOM 966 C CA . ASP A 1 114 ? 17.151 -4.282 -19.018 1.00 96.12 114 ASP A CA 1
ATOM 967 C C . ASP A 1 114 ? 16.207 -5.224 -18.268 1.00 96.12 114 ASP A C 1
ATOM 969 O O . ASP A 1 114 ? 15.004 -5.260 -18.521 1.00 96.12 114 ASP A O 1
ATOM 973 N N . TYR A 1 115 ? 16.749 -5.957 -17.294 1.00 94.69 115 TYR A N 1
ATOM 974 C CA . TYR A 1 115 ? 15.993 -6.937 -16.513 1.00 94.69 115 TYR A CA 1
ATOM 975 C C . TYR A 1 115 ? 14.746 -6.361 -15.827 1.00 94.69 115 TYR A C 1
ATOM 977 O O . TYR A 1 115 ? 13.858 -7.126 -15.463 1.00 94.69 115 TYR A O 1
ATOM 985 N N . LYS A 1 116 ? 14.670 -5.041 -15.607 1.00 96.25 116 LYS A N 1
ATOM 986 C CA . LYS A 1 1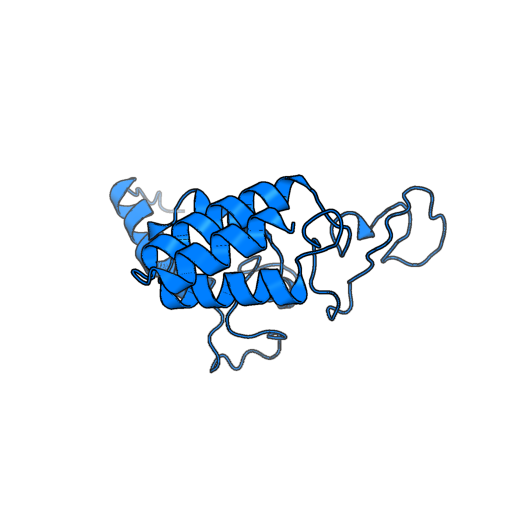16 ? 13.499 -4.421 -14.981 1.00 96.25 116 LYS A CA 1
ATOM 987 C C . LYS A 1 116 ? 12.317 -4.289 -15.932 1.00 96.25 116 LYS A C 1
ATOM 989 O O . LYS A 1 116 ? 11.206 -4.133 -15.440 1.00 96.25 116 LYS A O 1
ATOM 994 N N . ARG A 1 117 ? 12.535 -4.315 -17.250 1.00 96.38 117 ARG A N 1
ATOM 995 C CA . ARG A 1 117 ? 11.516 -3.992 -18.268 1.00 96.38 117 ARG A CA 1
ATOM 996 C C . ARG A 1 117 ? 11.351 -5.072 -19.322 1.00 96.38 117 ARG A C 1
ATOM 998 O O . ARG A 1 117 ? 10.229 -5.270 -19.771 1.00 96.38 117 ARG A O 1
ATOM 1005 N N . ALA A 1 118 ? 12.437 -5.770 -19.656 1.00 97.25 118 ALA A N 1
ATOM 1006 C CA . ALA A 1 118 ? 12.483 -6.779 -20.702 1.00 97.25 118 ALA A CA 1
ATOM 1007 C C . ALA A 1 118 ? 11.282 -7.728 -20.613 1.00 97.25 118 ALA A C 1
ATOM 1009 O O . ALA A 1 118 ? 10.991 -8.291 -19.551 1.00 97.25 118 ALA A O 1
ATOM 1010 N N . HIS A 1 119 ? 10.576 -7.859 -21.731 1.00 97.38 119 HIS A N 1
ATOM 1011 C CA . HIS A 1 119 ? 9.376 -8.673 -21.897 1.00 97.38 119 HIS A CA 1
ATOM 1012 C C . HIS A 1 119 ? 8.296 -8.406 -20.839 1.00 97.38 119 HIS A C 1
ATOM 1014 O O . HIS A 1 119 ? 7.639 -9.327 -20.348 1.00 97.38 119 HIS A O 1
ATOM 1020 N N . GLY A 1 120 ? 8.136 -7.143 -20.441 1.00 97.50 120 GLY A N 1
ATOM 1021 C CA . GLY A 1 120 ? 7.096 -6.727 -19.512 1.00 97.50 120 GLY A CA 1
ATOM 1022 C C . GLY A 1 120 ? 7.365 -7.060 -18.043 1.00 97.50 120 GLY A C 1
ATOM 1023 O O . GLY A 1 120 ? 6.421 -7.107 -17.249 1.00 97.50 120 GLY A O 1
ATOM 1024 N N . PHE A 1 121 ? 8.622 -7.275 -17.634 1.00 97.69 121 PHE A N 1
ATOM 1025 C CA . PHE A 1 121 ? 8.961 -7.614 -16.241 1.00 97.69 121 PHE A CA 1
ATOM 1026 C C . PHE A 1 121 ? 8.422 -6.597 -15.211 1.00 97.69 121 PHE A C 1
ATOM 1028 O O . PHE A 1 121 ? 8.120 -6.942 -14.063 1.00 97.69 121 PHE A O 1
ATOM 1035 N N . ASN A 1 122 ? 8.233 -5.338 -15.613 1.00 97.94 122 ASN A N 1
ATOM 1036 C CA . ASN A 1 122 ? 7.691 -4.290 -14.755 1.00 97.94 122 ASN A CA 1
ATOM 1037 C C . ASN A 1 122 ? 6.165 -4.297 -14.591 1.00 97.94 122 ASN A C 1
ATOM 1039 O O . ASN A 1 122 ? 5.659 -3.396 -13.927 1.00 97.94 122 ASN A O 1
ATOM 1043 N N . TYR A 1 123 ? 5.419 -5.274 -15.120 1.00 98.38 123 TYR A N 1
ATOM 1044 C CA . TYR A 1 123 ? 3.944 -5.294 -15.083 1.00 98.38 123 TYR A CA 1
ATOM 1045 C C . TYR A 1 123 ? 3.327 -4.996 -13.696 1.00 98.38 123 TYR A C 1
ATOM 1047 O O . TYR A 1 123 ? 2.274 -4.361 -13.586 1.00 98.38 123 TYR A O 1
ATOM 1055 N N . HIS A 1 124 ? 4.021 -5.397 -12.624 1.00 98.38 124 HIS A N 1
ATOM 1056 C CA . HIS A 1 124 ? 3.637 -5.160 -11.227 1.00 98.38 124 HIS A CA 1
ATOM 1057 C C . HIS A 1 124 ? 4.634 -4.294 -10.431 1.00 98.38 124 HIS A C 1
ATOM 1059 O O . HIS A 1 124 ? 4.609 -4.303 -9.200 1.00 98.38 124 HIS A O 1
ATOM 1065 N N . ASN A 1 125 ? 5.540 -3.572 -11.093 1.00 98.25 125 ASN A N 1
ATOM 1066 C CA . ASN A 1 125 ? 6.591 -2.769 -10.456 1.00 98.25 125 ASN A CA 1
ATOM 1067 C C . ASN A 1 125 ? 6.520 -1.299 -10.875 1.00 98.25 125 ASN A C 1
ATOM 1069 O O . ASN A 1 125 ? 7.531 -0.691 -11.201 1.00 98.25 125 ASN A O 1
ATOM 1073 N N . GLY A 1 126 ? 5.326 -0.716 -10.865 1.00 98.25 126 GLY A N 1
ATOM 1074 C CA . GLY A 1 126 ? 5.133 0.694 -11.190 1.00 98.25 126 GLY A CA 1
ATOM 1075 C C . GLY A 1 126 ? 3.826 1.022 -11.904 1.00 98.25 126 GLY A C 1
ATOM 1076 O O . GLY A 1 126 ? 3.194 1.995 -11.487 1.00 98.25 126 GLY A O 1
ATOM 1077 N N . PRO A 1 127 ? 3.368 0.230 -12.898 1.00 98.56 127 PRO A N 1
ATOM 1078 C CA . PRO A 1 127 ? 2.150 0.529 -13.639 1.00 98.56 127 PRO A CA 1
ATOM 1079 C C . PRO A 1 127 ? 0.951 0.776 -12.727 1.00 98.56 127 PRO A C 1
ATOM 1081 O O . PRO A 1 127 ? 0.828 0.178 -11.649 1.00 98.56 127 PRO A O 1
ATOM 1084 N N . GLU A 1 128 ? 0.069 1.668 -13.173 1.00 98.62 128 GLU A N 1
ATOM 1085 C CA . GLU A 1 128 ? -1.153 2.043 -12.468 1.00 98.62 128 GLU A CA 1
ATOM 1086 C C . GLU A 1 128 ? -2.266 1.040 -12.765 1.00 98.62 128 GLU A C 1
ATOM 1088 O O . GLU A 1 128 ? -2.643 0.825 -13.916 1.00 98.62 128 GLU A O 1
ATOM 1093 N N . TRP A 1 129 ? -2.814 0.429 -11.720 1.00 98.69 129 TRP A N 1
ATOM 1094 C CA . TRP A 1 129 ? -3.867 -0.572 -11.845 1.00 98.69 129 TRP A CA 1
ATOM 1095 C C . TRP A 1 129 ? -5.205 -0.014 -11.363 1.00 98.69 129 TRP A C 1
ATOM 1097 O O . TRP A 1 129 ? -5.338 0.458 -10.232 1.00 98.69 129 TRP A O 1
ATOM 1107 N N . LEU A 1 130 ? -6.221 -0.112 -12.222 1.00 98.19 130 LEU A N 1
ATOM 1108 C CA . LEU A 1 130 ? -7.526 0.514 -12.000 1.00 98.19 130 LEU A CA 1
ATOM 1109 C C . LEU A 1 130 ? -8.360 -0.172 -10.906 1.00 98.19 130 LEU A C 1
ATOM 1111 O O . LEU A 1 130 ? -9.034 0.494 -10.126 1.00 98.19 130 LEU A O 1
ATOM 1115 N N . TRP A 1 131 ? -8.325 -1.505 -10.802 1.00 98.25 131 TRP A N 1
ATOM 1116 C CA . TRP A 1 131 ? -9.154 -2.211 -9.809 1.00 98.25 131 TRP A CA 1
ATOM 1117 C C . TRP A 1 131 ? -8.748 -1.890 -8.362 1.00 98.25 131 TRP A C 1
ATOM 1119 O O . TRP A 1 131 ? -9.589 -1.923 -7.461 1.00 98.25 131 TRP A O 1
ATOM 1129 N N . LEU A 1 132 ? -7.480 -1.528 -8.138 1.00 98.25 132 LEU A N 1
ATOM 1130 C CA . LEU A 1 132 ? -6.977 -1.100 -6.834 1.00 98.25 132 LEU A CA 1
ATOM 1131 C C . LEU A 1 132 ? -7.567 0.248 -6.404 1.00 98.25 132 LEU A C 1
ATOM 1133 O O . LEU A 1 132 ? -7.762 0.460 -5.206 1.00 98.25 132 LEU A O 1
ATOM 1137 N N . THR A 1 133 ? -7.952 1.113 -7.349 1.00 98.12 133 THR A N 1
ATOM 1138 C CA . THR A 1 133 ? -8.677 2.361 -7.058 1.00 98.12 133 THR A CA 1
ATOM 1139 C C . THR A 1 133 ? -9.983 2.074 -6.320 1.00 98.12 133 THR A C 1
ATOM 1141 O O . THR A 1 133 ? -10.313 2.750 -5.348 1.00 98.12 133 THR A O 1
ATOM 1144 N N . GLY A 1 134 ? -10.690 1.003 -6.698 1.00 98.12 134 GLY A N 1
ATOM 1145 C CA . GLY A 1 134 ? -11.911 0.582 -6.011 1.00 98.12 134 GLY A CA 1
ATOM 1146 C C . GLY A 1 134 ? -11.675 0.209 -4.543 1.00 98.12 134 GLY A C 1
ATOM 1147 O O . GLY A 1 134 ? -12.457 0.594 -3.672 1.00 98.12 134 GLY A O 1
ATOM 1148 N N . TYR A 1 135 ? -10.584 -0.501 -4.240 1.00 98.69 135 TYR A N 1
ATOM 1149 C CA . TYR A 1 135 ? -10.219 -0.825 -2.857 1.00 98.69 135 TYR A CA 1
ATOM 1150 C C . TYR A 1 135 ? -9.766 0.407 -2.074 1.00 98.69 135 TYR A C 1
ATOM 1152 O O . TYR A 1 135 ? -10.188 0.575 -0.930 1.00 98.69 135 TYR A O 1
ATOM 1160 N N . TYR A 1 136 ? -8.985 1.295 -2.694 1.00 98.62 136 TYR A N 1
ATOM 1161 C CA . TYR A 1 136 ? -8.581 2.562 -2.087 1.00 98.62 136 TYR A CA 1
ATOM 1162 C C . TYR A 1 136 ? -9.796 3.408 -1.682 1.00 98.62 136 TYR A C 1
ATOM 1164 O O . TYR A 1 136 ? -9.925 3.761 -0.511 1.00 98.62 136 TYR A O 1
ATOM 1172 N N . ILE A 1 137 ? -10.733 3.652 -2.605 1.00 98.25 137 ILE A N 1
ATOM 1173 C CA . ILE A 1 137 ? -11.946 4.446 -2.350 1.00 98.25 137 ILE A CA 1
ATOM 1174 C C . ILE A 1 137 ? -12.774 3.831 -1.215 1.00 98.25 137 ILE A C 1
ATOM 1176 O O . ILE A 1 137 ? -13.184 4.529 -0.283 1.00 98.25 137 ILE A O 1
ATOM 1180 N N . ARG A 1 138 ? -12.994 2.509 -1.252 1.00 98.50 138 ARG A N 1
ATOM 1181 C CA . ARG A 1 138 ? -13.742 1.793 -0.204 1.00 98.50 138 ARG A CA 1
ATOM 1182 C C . ARG A 1 138 ? -13.067 1.923 1.161 1.00 98.50 138 ARG A C 1
ATOM 1184 O O . ARG A 1 138 ? -13.752 2.231 2.137 1.00 98.50 138 ARG A O 1
ATOM 1191 N N . ALA A 1 139 ? -11.751 1.720 1.226 1.00 98.50 139 ALA A N 1
ATOM 1192 C CA . ALA A 1 139 ? -10.983 1.858 2.458 1.00 98.50 139 ALA A CA 1
ATOM 1193 C C . ALA A 1 139 ? -11.041 3.301 2.981 1.00 98.50 139 ALA A C 1
ATOM 1195 O O . ALA A 1 139 ? -11.391 3.521 4.140 1.00 98.50 139 ALA A O 1
ATOM 1196 N N . LYS A 1 140 ? -10.775 4.291 2.121 1.00 98.19 140 LYS A N 1
ATOM 1197 C CA . LYS A 1 140 ? -10.767 5.711 2.482 1.00 98.19 140 LYS A CA 1
ATOM 1198 C C . LYS A 1 140 ? -12.116 6.162 3.044 1.00 98.19 140 LYS A C 1
ATOM 1200 O O . LYS A 1 140 ? -12.150 6.754 4.119 1.00 98.19 140 LYS A O 1
ATOM 1205 N N . LEU A 1 141 ? -13.230 5.808 2.395 1.00 98.00 141 LEU A N 1
ATOM 1206 C CA . LEU A 1 141 ? -14.580 6.127 2.883 1.00 98.00 141 LEU A CA 1
ATOM 1207 C C . LEU A 1 141 ? -14.912 5.443 4.210 1.00 98.00 141 LEU A C 1
ATOM 1209 O O . LEU A 1 141 ? -15.516 6.070 5.083 1.00 98.00 141 LEU A O 1
ATOM 1213 N N . TYR A 1 142 ? -14.561 4.162 4.362 1.00 98.31 142 TYR A N 1
ATOM 1214 C CA . TYR A 1 142 ? -14.806 3.430 5.603 1.00 98.31 142 TYR A CA 1
ATOM 1215 C C . TYR A 1 142 ? -14.050 4.078 6.768 1.00 98.31 142 TYR A C 1
ATOM 1217 O O . TYR A 1 142 ? -14.663 4.447 7.770 1.00 98.31 142 TYR A O 1
ATOM 1225 N N . TRP A 1 143 ? -12.742 4.288 6.613 1.00 98.12 143 TRP A N 1
ATOM 1226 C CA . TRP A 1 143 ? -11.880 4.802 7.676 1.00 98.12 143 TRP A CA 1
ATOM 1227 C C . TRP A 1 143 ? -12.067 6.295 7.956 1.00 98.12 143 TRP A C 1
ATOM 1229 O O . TRP A 1 143 ? -11.882 6.704 9.101 1.00 98.12 143 TRP A O 1
ATOM 1239 N N . ALA A 1 144 ? -12.523 7.089 6.980 1.00 97.75 144 ALA A N 1
ATOM 1240 C CA . ALA A 1 144 ? -12.953 8.469 7.209 1.00 97.75 144 ALA A CA 1
ATOM 1241 C C . ALA A 1 144 ? -14.144 8.531 8.174 1.00 97.75 144 ALA A C 1
ATOM 1243 O O . ALA A 1 144 ? -14.137 9.323 9.114 1.00 97.75 144 ALA A O 1
ATOM 1244 N N . LYS A 1 145 ? -15.141 7.646 8.009 1.00 97.25 145 LYS A N 1
ATOM 1245 C CA . LYS A 1 145 ? -16.271 7.552 8.952 1.00 97.25 145 LYS A CA 1
ATOM 1246 C C . LYS A 1 145 ? -15.807 7.163 10.348 1.00 97.25 145 LYS A C 1
ATOM 1248 O O . LYS A 1 145 ? -16.302 7.723 11.319 1.00 97.25 145 LYS A O 1
ATOM 1253 N N . GLN A 1 146 ? -14.827 6.262 10.446 1.00 96.94 146 GLN A N 1
ATOM 1254 C CA . GLN A 1 146 ? -14.275 5.868 11.739 1.00 96.94 146 GLN A CA 1
ATOM 1255 C C . GLN A 1 146 ? -13.596 7.031 12.461 1.00 96.94 146 GLN A C 1
ATOM 1257 O O . GLN A 1 146 ? -13.522 6.978 13.684 1.00 96.94 146 GLN A O 1
ATOM 1262 N N . GLN A 1 147 ? -13.135 8.087 11.768 1.00 94.38 147 GLN A N 1
ATOM 1263 C CA . GLN A 1 147 ? -12.541 9.268 12.411 1.00 94.38 147 GLN A CA 1
ATOM 1264 C C . GLN A 1 147 ? -13.516 10.024 13.320 1.00 94.38 147 GLN A C 1
ATOM 1266 O O . GLN A 1 147 ? -13.054 10.643 14.273 1.00 94.38 147 GLN A O 1
ATOM 1271 N N . ASN A 1 148 ? -14.832 9.881 13.115 1.00 92.88 148 ASN A N 1
ATOM 1272 C CA . ASN A 1 148 ? -15.879 10.606 13.847 1.00 92.88 148 ASN A CA 1
ATOM 12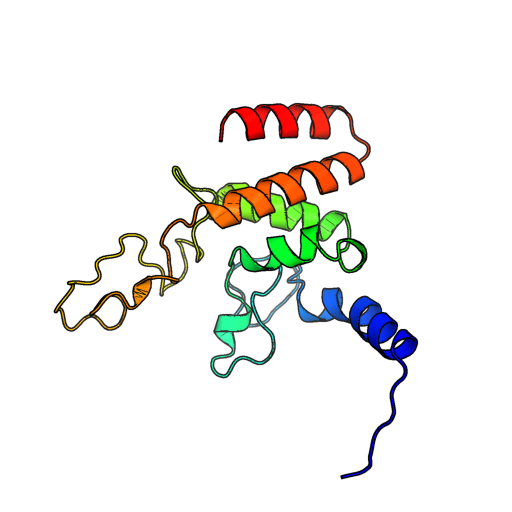73 C C . ASN A 1 148 ? -15.753 12.139 13.735 1.00 92.88 148 ASN A C 1
ATOM 1275 O O . ASN A 1 148 ? -16.158 12.863 14.641 1.00 92.88 148 ASN A O 1
ATOM 1279 N N . ASP A 1 149 ? -15.217 12.622 12.612 1.00 96.44 149 ASP A N 1
ATOM 1280 C CA . ASP A 1 149 ? -15.102 14.043 12.281 1.00 96.44 149 ASP A CA 1
ATOM 1281 C C . ASP A 1 149 ? -15.867 14.329 10.971 1.00 96.44 149 ASP A C 1
ATOM 1283 O O . ASP A 1 149 ? -15.475 13.826 9.909 1.00 96.44 149 ASP A O 1
ATOM 1287 N N . PRO A 1 150 ? -16.966 15.112 11.011 1.00 95.94 150 PRO A N 1
ATOM 1288 C CA . PRO A 1 150 ? -17.739 15.465 9.823 1.00 95.94 150 PRO A CA 1
ATOM 1289 C C . PRO A 1 150 ? -16.912 16.138 8.723 1.00 95.94 150 PRO A C 1
ATOM 1291 O O . PRO A 1 150 ? -17.164 15.880 7.546 1.00 95.94 150 PRO A O 1
ATOM 1294 N N . LEU A 1 151 ? -15.907 16.941 9.091 1.00 97.38 151 LEU A N 1
ATOM 1295 C CA . LEU A 1 151 ? -15.060 17.643 8.132 1.00 97.38 151 LEU A CA 1
ATOM 1296 C C . LEU A 1 151 ? -14.189 16.657 7.349 1.00 97.38 151 LEU A C 1
ATOM 1298 O O . LEU A 1 151 ? -14.099 16.756 6.127 1.00 97.38 151 LEU A O 1
ATOM 1302 N N . ILE A 1 152 ? -13.611 15.659 8.028 1.00 96.62 152 ILE A N 1
ATOM 1303 C CA . ILE A 1 152 ? -12.831 14.596 7.373 1.00 96.62 152 ILE A CA 1
ATOM 1304 C C . ILE A 1 152 ? -13.707 13.820 6.384 1.00 96.62 152 ILE A C 1
ATOM 1306 O O . ILE A 1 152 ? -13.265 13.498 5.279 1.00 96.62 152 ILE A O 1
ATOM 1310 N N . ILE A 1 153 ? -14.954 13.524 6.755 1.00 96.56 153 ILE A N 1
ATOM 1311 C CA . ILE A 1 153 ? -15.890 12.796 5.889 1.00 96.56 153 ILE A CA 1
ATOM 1312 C C . ILE A 1 153 ? -16.242 13.627 4.649 1.00 96.56 153 ILE A C 1
ATOM 1314 O O . ILE A 1 153 ? -16.251 13.085 3.543 1.00 96.56 153 ILE A O 1
ATOM 1318 N N . GLU A 1 154 ? -16.532 14.917 4.814 1.00 97.19 154 GLU A N 1
ATOM 1319 C CA . GLU A 1 154 ? -16.857 15.824 3.709 1.00 97.19 154 GLU A CA 1
ATOM 1320 C C . GLU A 1 154 ? -15.674 15.994 2.750 1.00 97.19 154 GLU A C 1
ATOM 1322 O O . GLU A 1 154 ? -15.822 15.783 1.546 1.00 97.19 154 GLU A O 1
ATOM 1327 N N . GLN A 1 155 ? -14.482 16.270 3.287 1.00 97.00 155 GLN A N 1
ATOM 1328 C CA . GLN A 1 155 ? -13.250 16.382 2.503 1.00 97.00 155 GLN A CA 1
ATOM 1329 C C . GLN A 1 155 ? -12.944 15.091 1.739 1.00 97.00 155 GLN A C 1
ATOM 1331 O O . GLN A 1 155 ? -12.602 15.138 0.561 1.00 97.00 155 GLN A O 1
ATOM 1336 N N . THR A 1 156 ? -13.125 13.933 2.384 1.00 97.06 156 THR A N 1
ATOM 1337 C CA . THR A 1 156 ? -12.910 12.627 1.747 1.00 97.06 156 THR A CA 1
ATOM 1338 C C . THR A 1 156 ? -13.863 12.408 0.574 1.00 97.06 156 THR A C 1
ATOM 1340 O O . THR A 1 156 ? -13.434 11.936 -0.475 1.00 97.06 156 THR A O 1
ATOM 1343 N N . LYS A 1 157 ? -15.150 12.747 0.725 1.00 96.75 157 LYS A N 1
ATOM 1344 C CA . LYS A 1 157 ? -16.129 12.617 -0.365 1.00 96.75 157 LYS A CA 1
ATOM 1345 C C . LYS A 1 157 ? -15.759 13.498 -1.550 1.00 96.75 157 LYS A C 1
ATOM 1347 O O . LYS A 1 157 ? -15.701 12.991 -2.663 1.00 96.75 157 LYS A O 1
ATOM 1352 N N . LYS A 1 158 ? -15.452 14.772 -1.288 1.00 96.81 158 LYS A N 1
ATOM 1353 C CA . LYS A 1 158 ? -15.059 15.720 -2.331 1.00 96.81 158 LYS A CA 1
ATOM 1354 C C . LYS A 1 158 ? -13.821 15.239 -3.086 1.00 96.81 158 LYS A C 1
ATOM 1356 O O . LYS A 1 158 ? -13.824 15.241 -4.306 1.00 96.81 158 LYS A O 1
ATOM 1361 N N . HIS A 1 159 ? -12.795 14.782 -2.370 1.00 94.62 159 HIS A N 1
ATOM 1362 C CA . HIS A 1 159 ? -11.587 14.263 -3.006 1.00 94.62 159 HIS A CA 1
ATOM 1363 C C . HIS A 1 159 ? -11.886 13.064 -3.916 1.00 94.62 159 HIS A C 1
ATOM 1365 O O . HIS A 1 159 ? -11.394 13.008 -5.032 1.00 94.62 159 HIS A O 1
ATOM 1371 N N . ILE A 1 160 ? -12.723 12.124 -3.471 1.00 93.94 160 ILE A N 1
ATOM 1372 C CA . ILE A 1 160 ? -13.073 10.934 -4.260 1.00 93.94 160 ILE A CA 1
ATOM 1373 C C . ILE A 1 160 ? -13.869 11.283 -5.523 1.00 93.94 160 ILE A C 1
ATOM 1375 O O . ILE A 1 160 ? -13.745 10.576 -6.514 1.00 93.94 160 ILE A O 1
ATOM 1379 N N . GLU A 1 161 ? -14.666 12.351 -5.510 1.00 93.38 161 GLU A N 1
ATOM 1380 C CA . GLU A 1 161 ? -15.361 12.850 -6.707 1.00 93.38 161 GLU A CA 1
ATOM 1381 C C . GLU A 1 161 ? -14.400 13.445 -7.753 1.00 93.38 161 GLU A C 1
ATOM 1383 O O . GLU A 1 161 ? -14.7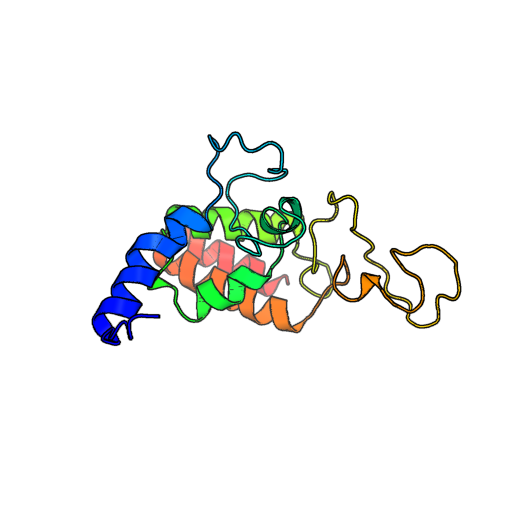80 13.598 -8.913 1.00 93.38 161 GLU A O 1
ATOM 1388 N N . GLU A 1 162 ? -13.170 13.780 -7.352 1.00 90.62 162 GLU A N 1
ATOM 1389 C CA . GLU A 1 162 ? -12.120 14.336 -8.212 1.00 90.62 162 GLU A CA 1
ATOM 1390 C C . GLU A 1 162 ? -11.165 13.261 -8.782 1.00 90.62 162 GLU A C 1
ATOM 1392 O O . GLU A 1 162 ? -10.340 13.595 -9.635 1.00 90.62 162 GLU A O 1
ATOM 1397 N N . ILE A 1 163 ? -11.267 12.002 -8.324 1.00 88.19 163 ILE A N 1
ATOM 1398 C CA . ILE A 1 163 ? -10.493 10.837 -8.810 1.00 88.19 163 ILE A CA 1
ATOM 1399 C C . ILE A 1 163 ? -11.187 10.209 -10.019 1.00 88.19 163 ILE A C 1
ATOM 1401 O O . ILE A 1 163 ? -10.493 9.994 -11.038 1.00 88.19 163 ILE A O 1
#

pLDDT: mean 96.48, std 4.54, range [57.81, 98.88]

Sequence (163 aa):
MENIEISFQKWIQLIDENFEKYFWIDQTNSSKYVHRKQIYKDTINSTFQWTDFQLRPNFLIAAVVAPQMFEKTHIWLALQQVEQILLGKYGIKTLDPNDYNYIGDYDNDDDSNDYKRAHGFNYHNGPEWLWLTGYYIRAKLYWAKQQNDPLIIEQTKKHIEEI

Foldseek 3Di:
DDPDDDDPVRVVVVLLVPVCVQFAFAPPDPDPLAPDHLAGFPDGPDPPRSNRRWLFLVCLVCCQPPVSSDDLVSLQSRLVVQVVFQDDPQAGFLTGPPDPLADADADQCQCDPPCSHHNRVCVRRTHGDHVSLVSSLSSLQVSLVVVVDPVSNVVSVVVNVVD

Organism: Adineta ricciae (NCBI:txid249248)